Protein AF-A0A0V8HZ86-F1 (afdb_monomer_lite)

Foldseek 3Di:
DDPDPPDFDFLQNLLVLQVVCVVVPNHLVVSCVDPNNVLLVADSVVSVVCCVPPSPPVVCCVVGRPPRSNVDNHDDDDDDPVVVVVPDDPDPPPPPDPPPDDD

Secondary structure (DSSP, 8-state):
---PPPPP--HHHHHHHHHHHHHTT-HHHHHHTSHHHHHHT--HHHHHHHHHHHTT-HHHHHHHTT--GGG---------HHHHHHS----------------

Structure (mmCIF, N/CA/C/O backbone):
data_AF-A0A0V8HZ86-F1
#
_entry.id   AF-A0A0V8HZ86-F1
#
loop_
_atom_site.group_PDB
_atom_site.id
_atom_site.type_symbol
_atom_site.label_atom_id
_atom_site.label_alt_id
_atom_site.label_comp_id
_atom_site.label_asym_id
_atom_site.label_entity_id
_atom_site.label_seq_id
_atom_site.pdbx_PDB_ins_code
_atom_site.Cartn_x
_atom_site.Cartn_y
_atom_site.Cartn_z
_atom_site.occupancy
_atom_site.B_iso_or_equiv
_atom_site.auth_seq_id
_atom_site.auth_comp_id
_atom_site.auth_asym_id
_atom_site.auth_atom_id
_atom_site.pdbx_PDB_model_num
ATOM 1 N N . MET A 1 1 ? -13.262 -24.671 -17.864 1.00 37.28 1 MET A N 1
ATOM 2 C CA . MET A 1 1 ? -12.882 -23.267 -17.602 1.00 37.28 1 MET A CA 1
ATOM 3 C C . MET A 1 1 ? -11.953 -23.299 -16.402 1.00 37.28 1 MET A C 1
ATOM 5 O O . MET A 1 1 ? -12.401 -23.704 -15.341 1.00 37.28 1 MET A O 1
ATOM 9 N N . ASN A 1 2 ? -10.659 -23.021 -16.582 1.00 40.00 2 ASN A N 1
ATOM 10 C CA . ASN A 1 2 ? -9.696 -23.011 -15.477 1.00 40.00 2 ASN A CA 1
ATOM 11 C C . ASN A 1 2 ? -9.932 -21.751 -14.642 1.00 40.00 2 ASN A C 1
ATOM 13 O O . ASN A 1 2 ? -9.510 -20.666 -15.030 1.00 40.00 2 ASN A O 1
ATOM 17 N N . THR A 1 3 ? -10.625 -21.883 -13.517 1.00 47.50 3 THR A N 1
ATOM 18 C CA . THR A 1 3 ? -10.691 -20.837 -12.496 1.00 47.50 3 THR A CA 1
ATOM 19 C C . THR A 1 3 ? -9.421 -20.932 -11.660 1.00 47.50 3 THR A C 1
ATOM 21 O O . THR A 1 3 ? -9.416 -21.538 -10.590 1.00 47.50 3 THR A O 1
ATOM 24 N N . ALA A 1 4 ? -8.309 -20.408 -12.179 1.00 55.44 4 ALA A N 1
ATOM 25 C CA . ALA A 1 4 ? -7.178 -20.112 -11.313 1.00 55.44 4 ALA A CA 1
ATOM 26 C C . ALA A 1 4 ? -7.664 -19.068 -10.297 1.00 55.44 4 ALA A C 1
ATOM 28 O O . ALA A 1 4 ? -8.199 -18.033 -10.702 1.00 55.44 4 ALA A O 1
ATOM 29 N N . SER A 1 5 ? -7.545 -19.355 -8.997 1.00 57.75 5 SER A N 1
ATOM 30 C CA . SER A 1 5 ? -7.765 -18.333 -7.973 1.00 57.75 5 SER A CA 1
ATOM 31 C C . SER A 1 5 ? -6.908 -17.111 -8.309 1.00 57.75 5 SER A C 1
ATOM 33 O O . SER A 1 5 ? -5.760 -17.289 -8.732 1.00 57.75 5 SER A O 1
ATOM 35 N N . PRO A 1 6 ? -7.436 -15.884 -8.161 1.00 68.12 6 PRO A N 1
ATOM 36 C CA . PRO A 1 6 ? -6.640 -14.691 -8.398 1.00 68.12 6 PRO A CA 1
ATOM 37 C C . PRO A 1 6 ? -5.395 -14.744 -7.509 1.00 68.12 6 PRO A C 1
ATOM 39 O O . PRO A 1 6 ? -5.492 -15.040 -6.317 1.00 68.12 6 PRO A O 1
ATOM 42 N N . LYS A 1 7 ? -4.224 -14.512 -8.114 1.00 78.62 7 LYS A N 1
ATOM 43 C CA . LYS A 1 7 ? -2.938 -14.461 -7.409 1.00 78.62 7 LYS A CA 1
ATOM 44 C C . LYS A 1 7 ? -3.058 -13.461 -6.255 1.00 78.62 7 LYS A C 1
ATOM 46 O O . LYS A 1 7 ? -3.610 -12.378 -6.442 1.00 78.62 7 LYS A O 1
ATOM 51 N N . ALA A 1 8 ? -2.561 -13.821 -5.075 1.00 85.38 8 ALA A N 1
ATOM 52 C CA . ALA A 1 8 ? -2.465 -12.881 -3.967 1.00 85.38 8 ALA A CA 1
ATOM 53 C C . ALA A 1 8 ? -1.620 -11.660 -4.387 1.00 85.38 8 ALA A C 1
ATOM 55 O O . ALA A 1 8 ? -0.591 -11.845 -5.040 1.00 85.38 8 ALA A O 1
ATOM 56 N N . PRO A 1 9 ? -2.040 -10.427 -4.057 1.00 89.44 9 PRO A N 1
ATOM 57 C CA . PRO A 1 9 ? -1.230 -9.248 -4.289 1.00 89.44 9 PRO A CA 1
ATOM 58 C C . PRO A 1 9 ? -0.130 -9.204 -3.227 1.00 89.44 9 PRO A C 1
ATOM 60 O O . PRO A 1 9 ? -0.415 -9.089 -2.036 1.00 89.44 9 PRO A O 1
ATOM 63 N N . TYR A 1 10 ? 1.121 -9.325 -3.654 1.00 93.25 10 TYR A N 1
ATOM 64 C CA . TYR A 1 10 ? 2.285 -9.232 -2.775 1.00 93.25 10 TYR A CA 1
ATOM 65 C C . TYR A 1 10 ? 2.942 -7.848 -2.879 1.00 93.25 10 TYR A C 1
ATOM 67 O O . TYR A 1 10 ? 2.827 -7.216 -3.931 1.00 93.25 10 TYR A O 1
ATOM 75 N N . PRO A 1 11 ? 3.700 -7.376 -1.869 1.00 92.00 11 PRO A N 1
ATOM 76 C CA . PRO A 1 11 ? 4.420 -6.105 -1.945 1.00 92.00 11 PRO A CA 1
ATOM 77 C C . PRO A 1 11 ? 5.264 -5.938 -3.209 1.00 92.00 11 PRO A C 1
ATOM 79 O O . PRO A 1 11 ? 5.277 -4.861 -3.791 1.00 92.00 11 PRO A O 1
ATOM 82 N N . ALA A 1 12 ? 5.943 -6.995 -3.662 1.00 88.81 12 ALA A N 1
ATOM 83 C CA . ALA A 1 12 ? 6.758 -6.934 -4.873 1.00 88.81 12 ALA A CA 1
ATOM 84 C C . ALA A 1 12 ? 5.912 -6.694 -6.140 1.00 88.81 12 ALA A C 1
ATOM 86 O O . ALA A 1 12 ? 6.255 -5.830 -6.943 1.00 88.81 12 ALA A O 1
ATOM 87 N N . ASP A 1 13 ? 4.777 -7.392 -6.273 1.00 89.00 13 ASP A N 1
ATOM 88 C CA . ASP A 1 13 ? 3.826 -7.190 -7.378 1.00 89.00 13 ASP A CA 1
ATOM 89 C C . ASP A 1 13 ? 3.199 -5.785 -7.316 1.00 89.00 13 ASP A C 1
ATOM 91 O O . ASP A 1 13 ? 2.943 -5.145 -8.336 1.00 89.00 13 ASP A O 1
ATOM 95 N N . PHE A 1 14 ? 2.967 -5.284 -6.100 1.00 88.88 14 PHE A N 1
ATOM 96 C CA . PHE A 1 14 ? 2.433 -3.950 -5.847 1.00 88.88 14 PHE A CA 1
ATOM 97 C C . PHE A 1 14 ? 3.387 -2.856 -6.348 1.00 88.88 14 PHE A C 1
ATOM 99 O O . PHE A 1 14 ? 2.953 -1.917 -7.016 1.00 88.88 14 PHE A O 1
ATOM 106 N N . VAL A 1 15 ? 4.692 -3.016 -6.101 1.00 91.25 15 VAL A N 1
ATOM 107 C CA . VAL A 1 15 ? 5.735 -2.115 -6.618 1.00 91.25 15 VAL A CA 1
ATOM 108 C C . VAL A 1 15 ? 5.836 -2.195 -8.138 1.00 91.25 15 VAL A C 1
ATOM 110 O O . VAL A 1 15 ? 5.845 -1.154 -8.791 1.00 91.25 15 VAL A O 1
ATOM 113 N N . GLU A 1 16 ? 5.857 -3.400 -8.712 1.00 90.94 16 GLU A N 1
ATOM 114 C CA . GLU A 1 16 ? 5.9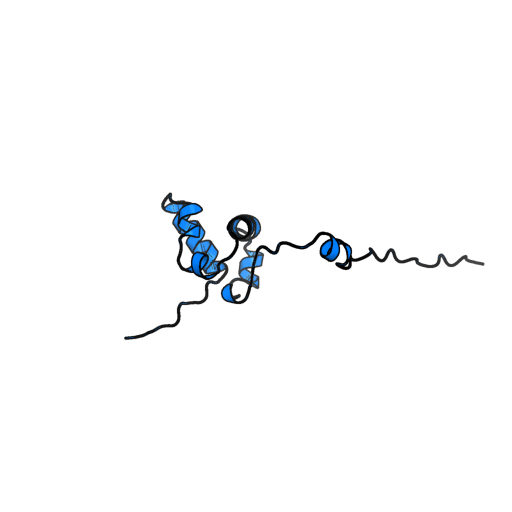21 -3.584 -10.169 1.00 90.94 16 GLU A CA 1
ATOM 115 C C . GLU A 1 16 ? 4.744 -2.896 -10.879 1.00 90.94 16 GLU A C 1
ATOM 117 O O . GLU A 1 16 ? 4.934 -2.160 -11.852 1.00 90.94 16 GLU A O 1
ATOM 122 N N . ASN A 1 17 ? 3.530 -3.069 -10.351 1.00 89.94 17 ASN A N 1
ATOM 123 C CA . ASN A 1 17 ? 2.334 -2.414 -10.871 1.00 89.94 17 ASN A CA 1
ATOM 124 C C . ASN A 1 17 ? 2.435 -0.881 -10.785 1.00 89.94 17 ASN A C 1
ATOM 126 O O . ASN A 1 17 ? 2.101 -0.201 -11.758 1.00 89.94 17 ASN A O 1
ATOM 130 N N . ALA A 1 18 ? 2.919 -0.333 -9.666 1.00 91.38 18 ALA A N 1
ATOM 131 C CA . ALA A 1 18 ? 3.093 1.111 -9.501 1.00 91.38 18 ALA A CA 1
ATOM 132 C C . ALA A 1 18 ? 4.126 1.685 -10.486 1.00 91.38 18 ALA A C 1
ATOM 134 O O . ALA A 1 18 ? 3.883 2.725 -11.105 1.00 91.38 18 ALA A O 1
ATOM 135 N N . THR A 1 19 ? 5.249 0.987 -10.685 1.00 92.88 19 THR A N 1
ATOM 136 C CA . THR A 1 19 ? 6.263 1.364 -11.679 1.00 92.88 19 THR A CA 1
ATOM 137 C C . THR A 1 19 ? 5.675 1.369 -13.086 1.00 92.88 19 THR A C 1
ATOM 139 O O . THR A 1 19 ? 5.798 2.375 -13.784 1.00 92.88 19 THR A O 1
ATOM 142 N N . ARG A 1 20 ? 4.956 0.308 -13.475 1.00 92.88 20 ARG A N 1
ATOM 143 C CA . ARG A 1 20 ? 4.330 0.213 -14.802 1.00 92.88 20 ARG A CA 1
ATOM 144 C C . ARG A 1 20 ? 3.360 1.368 -15.071 1.00 92.88 20 ARG A C 1
ATOM 146 O O . ARG A 1 20 ? 3.417 1.965 -16.142 1.00 92.88 20 ARG A O 1
ATOM 153 N N . CYS A 1 21 ? 2.488 1.696 -14.117 1.00 91.75 21 CYS A N 1
ATOM 154 C CA . CYS A 1 21 ? 1.533 2.802 -14.261 1.00 91.75 21 CYS A CA 1
ATOM 155 C C . CYS A 1 21 ? 2.240 4.162 -14.379 1.00 91.75 21 CYS A C 1
ATOM 157 O O . CYS A 1 21 ? 1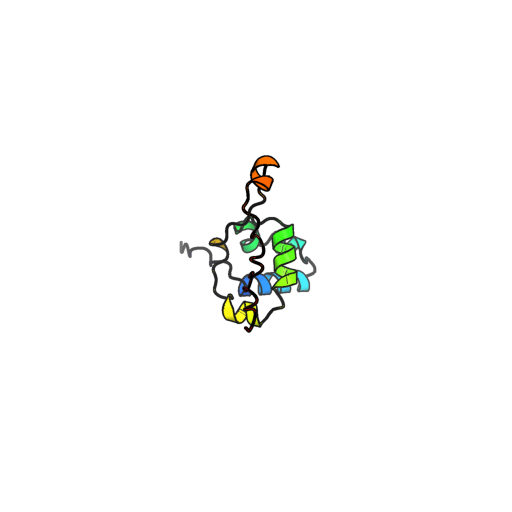.824 5.024 -15.154 1.00 91.75 21 CYS A O 1
ATOM 159 N N . SER A 1 22 ? 3.338 4.360 -13.643 1.00 88.81 22 SER A N 1
ATOM 160 C CA . SER A 1 22 ? 4.162 5.568 -13.762 1.00 88.81 22 SER A CA 1
ATOM 161 C C . SER A 1 22 ? 4.794 5.696 -15.154 1.00 88.81 22 SER A C 1
ATOM 163 O O . SER A 1 22 ? 4.689 6.744 -15.790 1.00 88.81 22 SER A O 1
ATOM 165 N N . GLU A 1 23 ? 5.381 4.614 -15.675 1.00 92.06 23 GLU A N 1
ATOM 166 C CA . GLU A 1 23 ? 6.037 4.588 -16.991 1.00 92.06 23 GLU A CA 1
ATOM 167 C C . GLU A 1 23 ? 5.062 4.778 -18.163 1.00 92.06 23 GLU A C 1
ATOM 169 O O . GLU A 1 23 ? 5.429 5.355 -19.187 1.00 92.06 23 GLU A O 1
ATOM 174 N N . GLN A 1 24 ? 3.815 4.326 -18.015 1.00 90.56 24 GLN A N 1
ATOM 175 C CA . GLN A 1 24 ? 2.755 4.492 -19.019 1.00 90.56 24 GLN A CA 1
ATOM 176 C C . GLN A 1 24 ? 2.082 5.874 -18.968 1.00 90.56 24 GLN A C 1
ATOM 178 O O . GLN A 1 24 ? 1.277 6.202 -19.839 1.00 90.56 24 GLN A O 1
ATOM 183 N N . GLY A 1 25 ? 2.440 6.707 -17.986 1.00 83.38 25 GLY A N 1
ATOM 184 C CA . GLY A 1 25 ? 1.948 8.076 -17.845 1.00 83.38 25 GLY A CA 1
ATOM 185 C C . GLY A 1 25 ? 0.611 8.216 -17.110 1.00 83.38 25 GLY A C 1
ATOM 186 O O . GLY A 1 25 ? 0.141 9.343 -16.961 1.00 83.38 25 GLY A O 1
ATOM 187 N N . GLY A 1 26 ? 0.002 7.126 -16.627 1.00 86.06 26 GLY A N 1
ATOM 188 C CA . GLY A 1 26 ? -1.221 7.182 -15.816 1.00 86.06 26 GLY A CA 1
ATOM 189 C C . GLY A 1 26 ? -0.974 7.349 -14.313 1.00 86.06 26 GLY A C 1
ATOM 190 O O . GLY A 1 26 ? -1.862 7.807 -13.586 1.00 86.06 26 GLY A O 1
ATOM 191 N N . GLY A 1 27 ? 0.241 7.053 -13.842 1.00 90.56 27 GLY A N 1
ATOM 192 C CA . GLY A 1 27 ? 0.702 7.367 -12.489 1.00 90.56 27 GLY A CA 1
ATOM 193 C C . GLY A 1 27 ? -0.165 6.759 -11.381 1.00 90.56 27 GLY A C 1
ATOM 194 O O . GLY A 1 27 ? -0.682 5.649 -11.503 1.00 90.56 27 GLY A O 1
ATOM 195 N N . PHE A 1 28 ? -0.317 7.489 -10.274 1.00 92.31 28 PHE A N 1
ATOM 196 C CA . PHE A 1 28 ? -1.014 6.995 -9.082 1.00 92.31 28 PHE A CA 1
ATOM 197 C C . PHE A 1 28 ? -2.504 6.703 -9.324 1.00 92.31 28 PHE A C 1
ATOM 199 O O . PHE A 1 28 ? -3.023 5.701 -8.842 1.00 92.31 28 PHE A O 1
ATOM 206 N N . THR A 1 29 ? -3.186 7.522 -10.127 1.00 93.75 29 THR A N 1
ATOM 207 C CA . THR A 1 29 ? -4.608 7.322 -10.451 1.00 93.75 29 THR A CA 1
ATOM 208 C C . THR A 1 29 ? -4.847 6.009 -11.193 1.00 93.75 29 THR A C 1
ATOM 210 O O . THR A 1 29 ? -5.792 5.286 -10.879 1.00 93.75 29 THR A O 1
ATOM 213 N N . GLU A 1 30 ? -3.989 5.673 -12.158 1.00 93.12 30 GLU A N 1
ATOM 214 C CA . GLU A 1 30 ? -4.076 4.393 -12.868 1.00 93.12 30 GLU A CA 1
ATOM 215 C C . GLU A 1 30 ? -3.737 3.218 -11.944 1.00 93.12 30 GLU A C 1
ATOM 217 O O . GLU A 1 30 ? -4.414 2.189 -11.971 1.00 93.12 30 GLU A O 1
ATOM 222 N N . PHE A 1 31 ? -2.746 3.394 -11.067 1.00 93.81 31 PHE A N 1
ATOM 223 C CA . PHE A 1 31 ? -2.382 2.387 -10.078 1.00 93.81 31 PHE A CA 1
ATOM 224 C C . PHE A 1 31 ? -3.546 2.045 -9.135 1.00 93.81 31 PHE A C 1
ATOM 226 O O . PHE A 1 31 ? -3.848 0.863 -8.947 1.00 93.81 31 PHE A O 1
ATOM 233 N N . LEU A 1 32 ? -4.259 3.052 -8.616 1.00 94.81 32 LEU A N 1
ATOM 234 C CA . LEU A 1 32 ? -5.455 2.863 -7.781 1.00 94.81 32 LEU A CA 1
ATOM 235 C C . LEU A 1 32 ? -6.567 2.078 -8.489 1.00 94.81 32 LEU A C 1
ATOM 237 O O . LEU A 1 32 ? -7.340 1.384 -7.832 1.00 94.81 32 LEU A O 1
ATOM 241 N N . GLY A 1 33 ? -6.646 2.173 -9.818 1.00 92.56 33 GLY A N 1
ATOM 242 C CA . GLY A 1 33 ? -7.602 1.428 -10.638 1.00 92.56 33 GLY A CA 1
ATOM 243 C C . GLY A 1 33 ? -7.191 -0.016 -10.938 1.00 92.56 33 GLY A C 1
ATOM 244 O O . GLY A 1 33 ? -7.985 -0.766 -11.511 1.00 92.56 33 GLY A O 1
ATOM 245 N N . SER A 1 34 ? -5.974 -0.431 -10.574 1.00 91.50 34 SER A N 1
ATOM 246 C CA . SER A 1 34 ? -5.512 -1.798 -10.816 1.00 91.50 34 SER A CA 1
ATOM 247 C C . SER A 1 34 ? -6.319 -2.810 -9.996 1.00 91.50 34 SER A C 1
ATOM 249 O O . SER A 1 34 ? -6.669 -2.579 -8.838 1.00 91.50 34 SER A O 1
ATOM 251 N N . SER A 1 35 ? -6.608 -3.973 -10.587 1.00 89.38 35 SER A N 1
ATOM 252 C CA . SER A 1 35 ? -7.461 -4.997 -9.965 1.00 89.38 35 SER A CA 1
ATOM 253 C C . SER A 1 35 ? -6.945 -5.487 -8.613 1.00 89.38 35 SER A C 1
ATOM 255 O O . SER A 1 35 ? -7.735 -5.914 -7.774 1.00 89.38 35 SER A O 1
ATOM 257 N N . ASP A 1 36 ? -5.631 -5.450 -8.410 1.00 89.81 36 ASP A N 1
ATOM 258 C CA . ASP A 1 36 ? -5.001 -5.853 -7.158 1.00 89.81 36 ASP A CA 1
ATOM 259 C C . ASP A 1 36 ? -5.185 -4.796 -6.066 1.00 89.81 36 ASP A C 1
ATOM 261 O O . ASP A 1 36 ? -5.577 -5.152 -4.959 1.00 89.81 36 ASP A O 1
ATOM 265 N N . VAL A 1 37 ? -5.011 -3.508 -6.386 1.00 90.94 37 VAL A N 1
ATOM 266 C CA . VAL A 1 37 ? -5.231 -2.401 -5.438 1.00 90.94 37 VAL A CA 1
ATOM 267 C C . VAL A 1 37 ? -6.711 -2.283 -5.071 1.00 90.94 37 VAL A C 1
ATOM 269 O O . VAL A 1 37 ? -7.052 -2.210 -3.891 1.00 90.94 37 VAL A O 1
ATOM 272 N N . VAL A 1 38 ? -7.610 -2.361 -6.058 1.00 92.12 38 VAL A N 1
ATOM 273 C CA . VAL A 1 38 ? -9.066 -2.311 -5.830 1.00 92.12 38 VAL A CA 1
ATOM 274 C C . VAL A 1 38 ? -9.533 -3.454 -4.922 1.00 92.12 38 VAL A C 1
ATOM 276 O O . VAL A 1 38 ? -10.415 -3.261 -4.084 1.00 92.12 38 VAL A O 1
ATOM 279 N N . ARG A 1 39 ? -8.935 -4.647 -5.055 1.00 90.69 39 ARG A N 1
ATOM 280 C CA . ARG A 1 39 ? -9.295 -5.826 -4.252 1.00 90.69 39 ARG A CA 1
ATOM 281 C C . ARG A 1 39 ? -8.932 -5.672 -2.773 1.00 90.69 39 ARG A C 1
ATOM 283 O O . ARG A 1 39 ? -9.609 -6.270 -1.943 1.00 90.69 39 ARG A O 1
ATOM 290 N N . LEU A 1 40 ? -7.911 -4.879 -2.447 1.00 91.62 40 LEU A N 1
ATOM 291 C CA . LEU A 1 40 ? -7.496 -4.632 -1.063 1.00 91.62 40 LEU A CA 1
ATOM 292 C C . LEU A 1 40 ? -8.471 -3.732 -0.300 1.00 91.62 40 LEU A C 1
ATOM 294 O O . LEU A 1 40 ? -8.513 -3.791 0.923 1.00 91.62 40 LEU A O 1
ATOM 298 N N . GLN A 1 41 ? -9.255 -2.909 -1.007 1.00 92.38 41 GLN A N 1
ATOM 299 C CA . GLN A 1 41 ? -10.175 -1.928 -0.409 1.00 92.38 41 GLN A CA 1
ATOM 300 C C . GLN A 1 41 ? -9.507 -0.979 0.601 1.00 92.38 41 GLN A C 1
ATOM 302 O O . GLN A 1 41 ? -10.186 -0.366 1.425 1.00 92.38 41 GLN A O 1
ATOM 307 N N . TRP A 1 42 ? -8.180 -0.852 0.541 1.00 94.00 42 TRP A N 1
ATOM 308 C CA . TRP A 1 42 ? -7.438 0.028 1.424 1.00 94.00 42 TRP A CA 1
ATOM 309 C C . TRP A 1 42 ? -7.754 1.495 1.115 1.00 94.00 42 TRP A C 1
ATOM 311 O O . TRP A 1 42 ? -8.016 1.842 -0.041 1.00 94.00 42 TRP A O 1
ATOM 321 N N . PRO A 1 43 ? -7.700 2.380 2.123 1.00 94.19 43 PRO A N 1
ATOM 322 C CA . PRO A 1 43 ? -7.870 3.811 1.913 1.00 94.19 43 PRO A CA 1
ATOM 323 C C . PRO A 1 43 ? -6.808 4.359 0.957 1.00 94.19 43 PRO A C 1
ATOM 325 O O . PRO A 1 43 ? -5.639 3.990 1.061 1.00 94.19 43 PRO A O 1
ATOM 328 N N . THR A 1 44 ? -7.194 5.282 0.073 1.00 94.31 44 THR A N 1
ATOM 329 C CA . THR A 1 44 ? -6.281 5.898 -0.905 1.00 94.31 44 THR A CA 1
ATOM 330 C C . THR A 1 44 ? -5.021 6.460 -0.252 1.00 94.31 44 THR A C 1
ATOM 332 O O . THR A 1 44 ? -3.921 6.148 -0.699 1.00 94.31 44 THR A O 1
ATOM 335 N N . ASP A 1 45 ? -5.173 7.208 0.843 1.00 92.69 45 ASP A N 1
ATOM 336 C CA . ASP A 1 45 ? -4.049 7.830 1.553 1.00 92.69 45 ASP A CA 1
ATOM 337 C C . ASP A 1 45 ? -3.084 6.779 2.122 1.00 92.69 45 ASP A C 1
ATOM 339 O O . ASP A 1 45 ? -1.870 6.964 2.115 1.00 92.69 45 ASP A O 1
ATOM 343 N N . PHE A 1 46 ? -3.614 5.633 2.568 1.00 93.25 46 PHE A N 1
ATOM 344 C CA . PHE A 1 46 ? -2.791 4.523 3.042 1.00 93.25 46 PHE A CA 1
ATOM 345 C C . PHE A 1 46 ? -2.001 3.891 1.894 1.00 93.25 46 PHE A C 1
ATOM 347 O O . PHE A 1 46 ? -0.820 3.595 2.054 1.00 93.25 46 PHE A O 1
ATOM 354 N N . VAL A 1 47 ? -2.627 3.708 0.727 1.00 94.25 47 VAL A N 1
ATOM 355 C CA . VAL A 1 47 ? -1.948 3.189 -0.470 1.00 94.25 47 VAL A CA 1
ATOM 356 C C . VAL A 1 47 ? -0.843 4.146 -0.928 1.00 94.25 47 VAL A C 1
ATOM 358 O O . VAL A 1 47 ? 0.261 3.697 -1.237 1.00 94.25 47 VAL A O 1
ATOM 361 N N . GLU A 1 48 ? -1.111 5.453 -0.943 1.00 93.69 48 GLU A N 1
ATOM 362 C CA . GLU A 1 48 ? -0.123 6.482 -1.287 1.00 93.69 48 GLU A CA 1
ATOM 363 C C . GLU A 1 48 ? 1.068 6.456 -0.324 1.00 93.69 48 GLU A C 1
ATOM 365 O O . GLU A 1 48 ? 2.224 6.3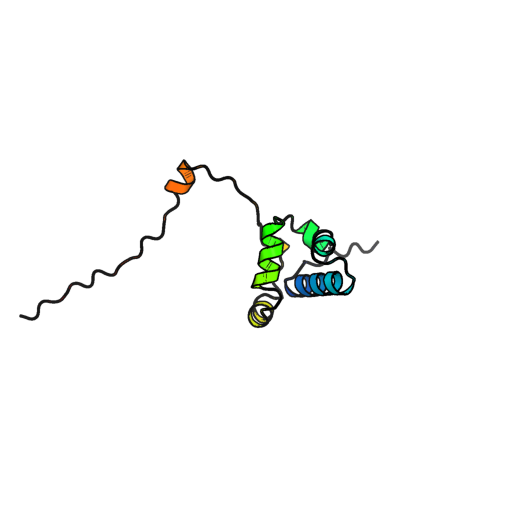74 -0.750 1.00 93.69 48 GLU A O 1
ATOM 370 N N . GLN A 1 49 ? 0.786 6.459 0.980 1.00 92.38 49 GLN A N 1
ATOM 371 C CA . GLN A 1 49 ? 1.820 6.446 2.003 1.00 92.38 49 GLN A CA 1
ATOM 372 C C . GLN A 1 49 ? 2.639 5.153 1.972 1.00 92.38 49 GLN A C 1
ATOM 374 O O . GLN A 1 49 ? 3.865 5.198 2.068 1.00 92.38 49 GLN A O 1
ATOM 379 N N . TRP A 1 50 ? 1.990 4.007 1.755 1.00 93.62 50 TRP A N 1
ATOM 380 C CA . TRP A 1 50 ? 2.681 2.732 1.589 1.00 93.62 50 TRP A CA 1
ATOM 381 C C . TRP A 1 50 ? 3.678 2.787 0.427 1.00 93.62 50 TRP A C 1
ATOM 383 O O . TRP A 1 50 ? 4.823 2.356 0.576 1.00 93.62 50 TRP A O 1
ATOM 393 N N . LEU A 1 51 ? 3.281 3.343 -0.727 1.00 93.25 51 LEU A N 1
ATOM 394 C CA . LEU A 1 51 ? 4.183 3.477 -1.876 1.00 93.25 51 LEU A CA 1
ATOM 395 C C . LEU A 1 51 ? 5.384 4.361 -1.539 1.00 93.25 51 LEU A C 1
ATOM 397 O O . LEU A 1 51 ? 6.516 3.996 -1.857 1.00 93.25 51 LEU A O 1
ATOM 401 N N . TYR A 1 52 ? 5.146 5.489 -0.873 1.00 91.75 52 TYR A N 1
ATOM 402 C CA . TYR A 1 52 ? 6.208 6.403 -0.468 1.00 91.75 52 TYR A CA 1
ATOM 403 C C . TYR A 1 52 ? 7.204 5.746 0.506 1.00 91.75 52 TYR A C 1
ATOM 405 O O . TYR A 1 52 ? 8.417 5.808 0.288 1.00 91.75 52 TYR A O 1
ATOM 413 N N . ASP A 1 53 ? 6.706 5.064 1.539 1.00 91.81 53 ASP A N 1
ATOM 414 C CA . ASP A 1 53 ? 7.529 4.504 2.617 1.00 91.81 53 ASP A CA 1
ATOM 415 C C . ASP A 1 53 ? 8.213 3.176 2.237 1.00 91.81 53 ASP A C 1
ATOM 417 O O . ASP A 1 53 ? 9.267 2.821 2.792 1.00 91.81 53 ASP A O 1
ATOM 421 N N . HIS A 1 54 ? 7.626 2.400 1.316 1.00 92.38 54 HIS A N 1
ATOM 422 C CA . HIS A 1 54 ? 8.013 1.000 1.110 1.00 92.38 54 HIS A CA 1
ATOM 423 C C . HIS A 1 54 ? 8.389 0.623 -0.322 1.00 92.38 54 HIS A C 1
ATOM 425 O O . HIS A 1 54 ? 9.209 -0.286 -0.481 1.00 92.38 54 HIS A O 1
ATOM 431 N N . ALA A 1 55 ? 7.904 1.314 -1.360 1.00 89.00 55 ALA A N 1
ATOM 432 C CA . ALA A 1 55 ? 8.142 0.864 -2.737 1.00 89.00 55 ALA A CA 1
ATOM 433 C C . ALA A 1 55 ? 9.631 0.867 -3.131 1.00 89.00 55 ALA A C 1
ATOM 435 O O . ALA A 1 55 ? 10.093 -0.013 -3.855 1.00 89.00 55 ALA A O 1
ATOM 436 N N . GLY A 1 56 ? 10.408 1.822 -2.609 1.00 89.25 56 GLY A N 1
ATOM 437 C CA . GLY A 1 56 ? 11.862 1.893 -2.801 1.00 89.25 56 GLY A CA 1
ATOM 438 C C . GLY A 1 56 ? 12.688 1.147 -1.744 1.00 89.25 56 GLY A C 1
ATOM 439 O O . GLY A 1 56 ? 13.920 1.090 -1.840 1.00 89.25 56 GLY A O 1
ATOM 440 N N . ASN A 1 57 ? 12.055 0.581 -0.714 1.00 93.38 57 ASN A N 1
ATOM 441 C CA . ASN A 1 57 ? 12.759 -0.007 0.420 1.00 93.38 57 ASN A CA 1
ATOM 442 C C . ASN A 1 57 ? 13.110 -1.478 0.151 1.00 93.38 57 ASN A C 1
ATOM 444 O O . ASN A 1 57 ? 12.396 -2.402 0.535 1.00 93.38 57 ASN A O 1
ATOM 448 N N . ARG A 1 58 ? 14.270 -1.709 -0.477 1.00 92.94 58 ARG A N 1
ATOM 449 C CA . ARG A 1 58 ? 14.731 -3.069 -0.823 1.00 92.94 58 ARG A CA 1
ATOM 450 C C . ARG A 1 58 ? 14.791 -4.025 0.367 1.00 92.94 58 ARG A C 1
ATOM 452 O O . ARG A 1 58 ? 14.496 -5.197 0.193 1.00 92.94 58 ARG A O 1
ATOM 459 N N . LYS A 1 59 ? 15.172 -3.551 1.560 1.00 94.38 59 LYS A N 1
ATOM 460 C CA . LYS A 1 59 ? 15.246 -4.415 2.748 1.00 94.38 59 LYS A CA 1
ATOM 461 C C . LYS A 1 59 ? 13.851 -4.899 3.144 1.00 94.38 59 LYS A C 1
ATOM 463 O O . LYS A 1 59 ? 13.662 -6.088 3.362 1.00 94.38 59 LYS A O 1
ATOM 468 N N . PHE A 1 60 ? 12.878 -3.989 3.156 1.00 92.81 60 PHE A N 1
ATOM 469 C CA . PHE A 1 60 ? 11.480 -4.331 3.395 1.00 92.81 60 PHE A CA 1
ATOM 470 C C . PHE A 1 60 ? 10.964 -5.355 2.377 1.00 92.81 60 PHE A C 1
ATOM 472 O O . PHE A 1 60 ? 10.357 -6.346 2.766 1.00 92.81 60 PHE A O 1
ATOM 479 N N . LEU A 1 61 ? 11.254 -5.168 1.087 1.00 93.38 61 LEU A N 1
ATOM 480 C CA . LEU A 1 61 ? 10.819 -6.103 0.045 1.00 93.38 61 LEU A CA 1
ATOM 481 C C . LEU A 1 61 ? 11.496 -7.477 0.154 1.00 93.38 61 LEU A C 1
ATOM 483 O O . LEU A 1 61 ? 10.854 -8.483 -0.129 1.00 93.38 61 LEU A O 1
ATOM 487 N N . THR A 1 62 ? 12.754 -7.550 0.597 1.00 94.31 62 THR A N 1
ATOM 488 C CA . THR A 1 62 ? 13.414 -8.836 0.879 1.00 94.31 62 THR A CA 1
ATOM 489 C C . THR A 1 62 ? 12.700 -9.592 1.996 1.00 94.31 62 THR A C 1
ATOM 491 O O . THR A 1 62 ? 12.434 -10.785 1.860 1.00 94.31 62 THR A O 1
ATOM 494 N N . ASP A 1 63 ? 12.375 -8.896 3.085 1.00 93.94 63 ASP A N 1
ATOM 495 C CA . ASP A 1 63 ? 11.842 -9.529 4.290 1.00 93.94 63 ASP A CA 1
ATOM 496 C C . ASP A 1 63 ? 10.335 -9.824 4.167 1.00 93.94 63 ASP A C 1
ATOM 498 O O . ASP A 1 63 ? 9.870 -10.863 4.630 1.00 93.94 63 ASP A O 1
ATOM 502 N N . TYR A 1 64 ? 9.573 -8.952 3.498 1.00 91.69 64 TYR A N 1
ATOM 503 C CA . TYR A 1 64 ? 8.103 -8.987 3.464 1.00 91.69 64 TYR A CA 1
ATOM 504 C C . TYR A 1 64 ? 7.509 -9.125 2.061 1.00 91.69 64 TYR A C 1
ATOM 506 O O . TYR A 1 64 ? 6.293 -9.201 1.919 1.00 91.69 64 TYR A O 1
ATOM 514 N N . GLY A 1 65 ? 8.328 -9.212 1.011 1.00 89.94 65 GLY A N 1
ATOM 515 C CA . GLY A 1 65 ? 7.867 -9.253 -0.382 1.00 89.94 65 GLY A CA 1
ATOM 516 C C . GLY A 1 65 ? 6.954 -10.421 -0.748 1.00 89.94 65 GLY A C 1
ATOM 517 O O . GLY A 1 65 ? 6.354 -10.390 -1.814 1.00 89.94 65 GLY A O 1
ATOM 518 N N . HIS A 1 66 ? 6.846 -11.425 0.120 1.00 90.19 66 HIS A N 1
ATOM 519 C CA . HIS A 1 66 ? 6.015 -12.618 -0.034 1.00 90.19 66 HIS A CA 1
ATOM 520 C C . HIS A 1 66 ? 4.745 -12.596 0.835 1.00 90.19 66 HIS A C 1
ATOM 522 O O . HIS A 1 66 ? 3.968 -13.551 0.808 1.00 90.19 66 HIS A O 1
ATOM 528 N N . VAL A 1 67 ? 4.543 -11.544 1.635 1.00 91.44 67 VAL A N 1
ATOM 529 C CA . VAL A 1 67 ? 3.357 -11.401 2.485 1.00 91.44 67 VAL A CA 1
ATOM 530 C C . VAL A 1 67 ? 2.152 -11.096 1.610 1.00 91.44 67 VAL A C 1
ATOM 532 O O . VAL A 1 67 ? 2.153 -10.128 0.859 1.00 91.44 67 VAL A O 1
ATOM 535 N N . ASP A 1 68 ? 1.118 -11.924 1.705 1.00 92.00 68 ASP A N 1
ATOM 536 C CA . ASP A 1 68 ? -0.152 -11.693 1.024 1.00 92.00 68 ASP A CA 1
ATOM 537 C C . ASP A 1 68 ? -0.861 -10.474 1.625 1.00 92.00 68 ASP A C 1
ATOM 539 O O . ASP A 1 68 ? -1.296 -10.500 2.780 1.00 92.00 68 ASP A O 1
ATOM 543 N N . LEU A 1 69 ? -0.995 -9.407 0.833 1.00 91.81 69 LEU A N 1
ATOM 544 C CA . LEU A 1 69 ? -1.589 -8.156 1.295 1.00 91.81 69 LEU A CA 1
ATOM 545 C C . LEU A 1 69 ? -3.089 -8.288 1.595 1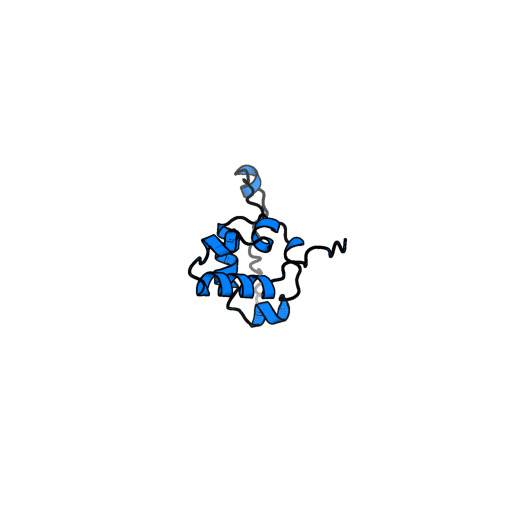.00 91.81 69 LEU A C 1
ATOM 547 O O . LEU A 1 69 ? -3.614 -7.475 2.349 1.00 91.81 69 LEU A O 1
ATOM 551 N N . THR A 1 70 ? -3.782 -9.323 1.097 1.00 90.88 70 THR A N 1
ATOM 552 C CA . THR A 1 70 ? -5.196 -9.559 1.462 1.00 90.88 70 THR A CA 1
ATOM 553 C C . THR A 1 70 ? -5.386 -9.955 2.924 1.00 90.88 70 THR A C 1
ATOM 555 O O . THR A 1 70 ? -6.503 -9.886 3.434 1.00 90.88 70 THR A O 1
ATOM 558 N N . GLN A 1 71 ? -4.312 -10.350 3.613 1.00 90.56 71 GLN A N 1
ATOM 559 C CA . GLN A 1 71 ? -4.347 -10.667 5.042 1.00 90.56 71 GLN A CA 1
ATOM 560 C C . GLN A 1 71 ? -4.286 -9.415 5.927 1.00 90.56 71 GLN A C 1
ATOM 562 O O . GLN A 1 71 ? -4.456 -9.516 7.141 1.00 90.56 71 GLN A O 1
ATOM 567 N N . ILE A 1 72 ? -4.039 -8.243 5.339 1.00 88.19 72 ILE A N 1
ATOM 568 C CA . ILE A 1 72 ? -3.955 -6.976 6.056 1.00 88.19 72 ILE A CA 1
ATOM 569 C C . ILE A 1 72 ? -5.264 -6.217 5.829 1.00 88.19 72 ILE A C 1
ATOM 571 O O . ILE A 1 72 ? -5.530 -5.709 4.738 1.00 88.19 72 ILE A O 1
ATOM 575 N N . ASP A 1 73 ? -6.082 -6.132 6.876 1.00 86.00 73 ASP A N 1
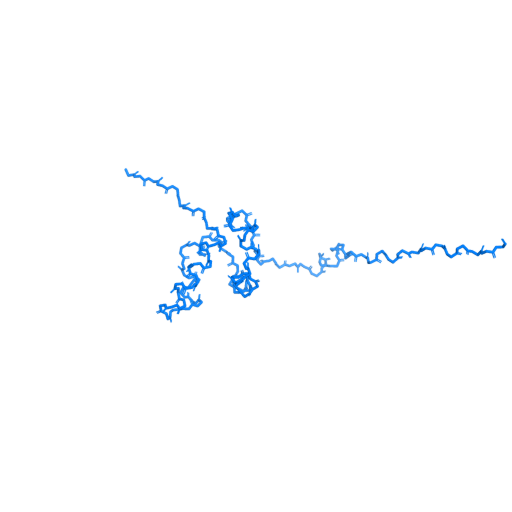ATOM 576 C CA . ASP A 1 73 ? -7.302 -5.326 6.866 1.00 86.00 73 ASP A CA 1
ATOM 577 C C . ASP A 1 73 ? -6.961 -3.896 7.305 1.00 86.00 73 ASP A C 1
ATOM 579 O O . ASP A 1 73 ? -6.699 -3.630 8.479 1.00 86.00 73 ASP A O 1
ATOM 583 N N . CYS A 1 74 ? -6.928 -2.972 6.346 1.00 85.81 74 CYS A N 1
ATOM 584 C CA . CYS A 1 74 ? -6.755 -1.546 6.606 1.00 85.81 74 CYS A CA 1
ATOM 585 C C . CYS A 1 74 ? -8.065 -0.822 6.317 1.00 85.81 74 CYS A C 1
ATOM 587 O O . CYS A 1 74 ? -8.532 -0.796 5.178 1.00 85.81 74 CYS A O 1
ATOM 589 N N . ARG A 1 75 ? -8.647 -0.201 7.345 1.00 83.69 75 ARG A N 1
ATOM 590 C CA . ARG A 1 75 ? -9.895 0.563 7.246 1.00 83.69 75 ARG A CA 1
ATOM 591 C C . ARG A 1 75 ? -9.764 1.885 7.985 1.00 83.69 75 ARG A C 1
ATOM 593 O O . ARG A 1 75 ? -9.069 1.976 8.993 1.00 83.69 75 ARG A O 1
ATOM 600 N N . VAL A 1 76 ? -10.459 2.910 7.493 1.00 81.38 76 VAL A N 1
ATOM 601 C CA . VAL A 1 76 ? -10.625 4.160 8.243 1.00 81.38 76 VAL A CA 1
ATOM 602 C C . VAL A 1 76 ? -11.702 3.940 9.296 1.00 81.38 76 VAL A C 1
ATOM 604 O O . VAL A 1 76 ? -12.874 3.759 8.965 1.00 81.38 76 VAL A O 1
ATOM 607 N N . GLU A 1 77 ? -11.311 3.983 10.564 1.00 78.25 77 GLU A N 1
ATOM 608 C CA . GLU A 1 77 ? -12.241 3.922 11.686 1.00 78.25 77 GLU A CA 1
ATOM 609 C C . GLU A 1 77 ? -12.439 5.308 12.295 1.00 78.25 77 GLU A C 1
ATOM 611 O O . GLU A 1 77 ? -11.489 6.027 12.603 1.00 78.25 77 GLU A O 1
ATOM 616 N N . THR A 1 78 ? -13.701 5.688 12.501 1.00 77.06 78 THR A N 1
ATOM 617 C CA . THR A 1 78 ? -14.024 6.879 13.290 1.00 77.06 78 THR A CA 1
ATOM 618 C C . THR A 1 78 ? -14.083 6.483 14.757 1.00 77.06 78 THR A C 1
ATOM 620 O O . THR A 1 78 ? -15.046 5.862 15.205 1.00 77.06 78 THR A O 1
ATOM 623 N N . LEU A 1 79 ? -13.056 6.850 15.519 1.00 78.50 79 LEU A N 1
ATOM 624 C CA . LEU A 1 79 ? -13.039 6.633 16.961 1.00 78.50 79 LEU A CA 1
ATOM 625 C C . LEU A 1 79 ? -13.767 7.775 17.673 1.00 78.50 79 LEU A C 1
ATOM 627 O O . LEU A 1 79 ? -13.563 8.953 17.379 1.00 78.50 79 LEU A O 1
ATOM 631 N N . SER A 1 80 ? -14.608 7.433 18.649 1.00 79.69 80 SER A N 1
ATOM 632 C CA . SER A 1 80 ? -15.169 8.445 19.545 1.00 79.69 80 SER A CA 1
ATOM 633 C C . SER A 1 80 ? -14.069 9.041 20.429 1.00 79.69 80 SER A C 1
ATOM 635 O O . SER A 1 80 ? -13.142 8.340 20.833 1.00 79.69 80 SER A O 1
ATOM 637 N N . VAL A 1 81 ? -14.197 10.318 20.801 1.00 81.31 81 VAL A N 1
ATOM 638 C CA . VAL A 1 81 ? -13.252 10.981 21.724 1.00 81.31 81 VAL A CA 1
ATOM 639 C C . VAL A 1 81 ? -13.148 10.228 23.052 1.00 81.31 81 VAL A C 1
ATOM 641 O O . VAL A 1 81 ? -12.067 10.121 23.621 1.00 81.31 81 VAL A O 1
ATOM 644 N N . LYS A 1 82 ? -14.261 9.659 23.528 1.00 80.81 82 LYS A N 1
ATOM 645 C CA . LYS A 1 82 ? -14.284 8.852 24.749 1.00 80.81 82 LYS A CA 1
ATOM 646 C C . LYS A 1 82 ? -13.396 7.612 24.616 1.00 80.81 82 LYS A C 1
ATOM 648 O O . LYS A 1 82 ? -12.544 7.396 25.467 1.00 80.81 82 LYS A O 1
ATOM 653 N N . LEU A 1 83 ? -13.551 6.858 23.525 1.00 78.94 83 LEU A N 1
ATOM 654 C CA . LEU A 1 83 ? -12.714 5.691 23.243 1.00 78.94 83 LEU A CA 1
ATOM 655 C C . LEU A 1 83 ? -11.240 6.090 23.087 1.00 78.94 83 LEU A C 1
ATOM 657 O O . LEU A 1 83 ? -10.369 5.406 23.605 1.00 78.94 83 LEU A O 1
ATOM 661 N N . LEU A 1 84 ? -10.956 7.229 22.449 1.00 77.38 84 LEU A N 1
ATOM 662 C CA . LEU A 1 84 ? -9.590 7.734 22.285 1.00 77.38 84 LEU A CA 1
ATOM 663 C C . LEU A 1 84 ? -8.891 8.039 23.624 1.00 77.38 84 LEU A C 1
ATOM 665 O O . LEU A 1 84 ? -7.691 7.812 23.741 1.00 77.38 84 LEU A O 1
ATOM 669 N N . ILE A 1 85 ? -9.626 8.540 24.624 1.00 82.50 85 ILE A N 1
ATOM 670 C CA . ILE A 1 85 ? -9.104 8.799 25.981 1.00 82.50 85 ILE A CA 1
ATOM 671 C C . ILE A 1 85 ? -8.854 7.488 26.745 1.00 82.50 85 ILE A C 1
ATOM 673 O O . ILE A 1 85 ? -7.967 7.433 27.594 1.00 82.50 85 ILE A O 1
ATOM 677 N N . GLU A 1 86 ? -9.628 6.444 26.448 1.00 81.69 86 GLU A N 1
ATOM 678 C CA . GLU A 1 86 ? -9.548 5.136 27.107 1.00 81.69 86 GLU A CA 1
ATOM 679 C C . GLU A 1 86 ? -8.475 4.212 26.502 1.00 81.69 86 GLU A C 1
ATOM 681 O O . GLU A 1 86 ? -8.090 3.242 27.154 1.00 81.69 86 GLU A O 1
ATOM 686 N N . ILE A 1 87 ? -7.959 4.505 25.297 1.00 75.62 87 ILE A N 1
ATOM 687 C CA . ILE A 1 87 ? -6.825 3.768 24.719 1.00 75.62 87 ILE A CA 1
ATOM 688 C C . ILE A 1 87 ? -5.620 3.931 25.654 1.00 75.62 87 ILE A C 1
ATOM 690 O O . ILE A 1 87 ? -5.173 5.066 25.860 1.00 75.62 87 ILE A O 1
ATOM 694 N N . PRO A 1 88 ? -5.063 2.830 26.200 1.00 71.62 88 PRO A N 1
ATOM 695 C CA . PRO A 1 88 ? -3.855 2.892 27.002 1.00 71.62 88 PRO A CA 1
ATOM 696 C C . PRO A 1 88 ? -2.764 3.594 26.200 1.00 71.62 88 PRO A C 1
ATOM 698 O O . PRO A 1 88 ? -2.308 3.112 25.166 1.00 71.62 88 PRO A O 1
ATOM 701 N N . ARG A 1 89 ? -2.375 4.781 26.654 1.00 69.50 89 ARG A N 1
ATOM 702 C CA . ARG A 1 89 ? -1.149 5.415 26.189 1.00 69.50 89 ARG A CA 1
ATOM 703 C C . ARG A 1 89 ? -0.055 4.688 26.941 1.00 69.50 89 ARG A C 1
ATOM 705 O O . ARG A 1 89 ? -0.079 4.737 28.171 1.00 69.50 89 ARG A O 1
ATOM 712 N N . ASP A 1 90 ? 0.850 4.018 26.235 1.00 63.41 90 ASP A N 1
ATOM 713 C CA . ASP A 1 90 ? 2.061 3.492 26.857 1.00 63.41 90 ASP A CA 1
ATOM 714 C C . ASP A 1 90 ? 2.674 4.628 27.687 1.00 63.41 90 ASP A C 1
ATOM 716 O O . ASP A 1 90 ? 3.131 5.644 27.153 1.00 63.41 90 ASP A O 1
ATOM 720 N N . GLN A 1 91 ? 2.574 4.527 29.016 1.00 58.94 91 GLN A N 1
ATOM 721 C CA . GLN A 1 91 ? 3.281 5.442 29.892 1.00 58.94 91 GLN A CA 1
ATOM 722 C C . GLN A 1 91 ? 4.756 5.103 29.712 1.00 58.94 91 GLN A C 1
ATOM 724 O O . GLN A 1 91 ? 5.107 3.928 29.834 1.00 58.94 91 GLN A O 1
ATOM 729 N N . PRO A 1 92 ? 5.641 6.076 29.438 1.00 55.31 92 PRO A N 1
ATOM 730 C CA . PRO A 1 92 ? 7.057 5.786 29.494 1.00 55.31 92 PRO A CA 1
ATOM 731 C C . PRO A 1 92 ? 7.363 5.374 30.934 1.00 55.31 92 PRO A C 1
ATOM 733 O O . PRO A 1 92 ? 7.287 6.187 31.858 1.00 55.31 92 PRO A O 1
ATOM 736 N N . GLU A 1 93 ? 7.674 4.096 31.123 1.00 54.47 93 GLU A N 1
ATOM 737 C CA . GLU A 1 93 ? 8.273 3.551 32.333 1.00 54.47 93 GLU A CA 1
ATOM 738 C C . GLU A 1 93 ? 9.652 4.197 32.521 1.00 54.47 93 GLU A C 1
ATOM 740 O O . GLU A 1 93 ? 10.707 3.642 32.224 1.00 54.47 93 GLU A O 1
ATOM 745 N N . PHE A 1 94 ? 9.679 5.441 32.999 1.00 51.00 94 PHE A N 1
ATOM 746 C CA . PHE A 1 94 ? 10.905 6.009 33.530 1.00 51.00 94 PHE A CA 1
ATOM 747 C C . PHE A 1 94 ? 11.254 5.212 34.783 1.00 51.00 94 PHE A C 1
ATOM 749 O O . PHE A 1 94 ? 10.758 5.485 35.873 1.00 51.00 94 PHE A O 1
ATOM 756 N N . ASN A 1 95 ? 12.092 4.195 34.576 1.00 47.03 95 ASN A N 1
ATOM 757 C CA . ASN A 1 95 ? 12.829 3.440 35.576 1.00 47.03 95 ASN A CA 1
ATOM 758 C C . ASN A 1 95 ? 13.251 4.366 36.727 1.00 47.03 95 ASN A C 1
ATOM 760 O O . ASN A 1 95 ? 14.282 5.041 36.654 1.00 47.03 95 ASN A O 1
ATOM 764 N N . GLN A 1 96 ? 12.482 4.377 37.817 1.00 49.78 96 GLN A N 1
ATOM 765 C CA . GLN A 1 96 ? 12.974 4.871 39.092 1.00 49.78 96 GLN A CA 1
ATOM 766 C C . GLN A 1 96 ? 13.969 3.836 39.609 1.00 49.78 96 GLN A C 1
ATOM 768 O O . GLN A 1 96 ? 13.627 2.935 40.371 1.00 49.78 96 GLN A O 1
ATOM 773 N N . ARG A 1 97 ? 15.224 3.935 39.158 1.00 47.88 97 ARG A N 1
ATOM 774 C CA . ARG A 1 97 ? 16.326 3.288 39.870 1.00 47.88 97 ARG A CA 1
ATOM 775 C C . ARG A 1 97 ? 16.388 3.927 41.261 1.00 47.88 97 ARG A C 1
ATOM 777 O O . ARG A 1 97 ? 16.539 5.147 41.330 1.00 47.88 97 ARG A O 1
ATOM 784 N N . PRO A 1 98 ? 16.303 3.164 42.361 1.00 50.75 98 PRO A N 1
ATOM 785 C CA . PRO A 1 98 ? 16.622 3.715 43.664 1.00 50.75 98 PRO A CA 1
ATOM 786 C C . PRO A 1 98 ? 18.108 4.079 43.662 1.00 50.75 98 PRO A C 1
ATOM 788 O O . PRO A 1 98 ? 18.971 3.225 43.451 1.00 50.75 98 PRO A O 1
ATOM 791 N N . THR A 1 99 ? 18.416 5.358 43.865 1.00 50.53 99 THR A N 1
ATOM 792 C CA . THR A 1 99 ? 19.775 5.809 44.159 1.00 50.53 99 THR A CA 1
ATOM 793 C C . THR A 1 99 ? 20.171 5.200 45.498 1.00 50.53 99 THR A C 1
ATOM 795 O O . THR A 1 99 ? 19.807 5.732 46.549 1.00 50.53 99 THR A O 1
ATOM 798 N N . SER A 1 100 ? 20.884 4.071 45.476 1.00 53.41 100 SER A N 1
ATOM 799 C CA . SER A 1 100 ? 21.581 3.554 46.652 1.00 53.41 100 SER A CA 1
ATOM 800 C C . SER A 1 100 ? 22.422 4.686 47.235 1.00 53.41 100 SER A C 1
ATOM 802 O O . SER A 1 100 ? 23.409 5.112 46.638 1.00 53.41 100 SER A O 1
ATOM 804 N N . HIS A 1 101 ? 21.991 5.212 48.378 1.00 50.53 101 HIS A N 1
ATOM 805 C CA . HIS A 1 101 ? 22.840 6.038 49.214 1.00 50.53 101 HIS A CA 1
ATOM 806 C C . HIS A 1 101 ? 23.908 5.107 49.782 1.00 50.53 101 HIS A C 1
ATOM 808 O O . HIS A 1 101 ? 23.600 4.198 50.550 1.00 50.53 101 HIS A O 1
ATOM 814 N N . LEU A 1 102 ? 25.144 5.300 49.324 1.00 48.34 102 LEU A N 1
ATOM 815 C CA . LEU A 1 102 ? 26.334 4.785 4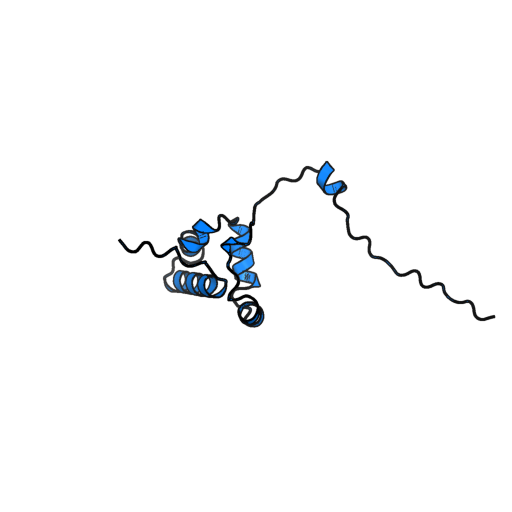9.986 1.00 48.34 102 LEU A CA 1
ATOM 816 C C . LEU A 1 102 ? 26.355 5.365 51.406 1.00 48.34 102 LEU A C 1
ATOM 818 O O . LEU A 1 102 ? 26.454 6.583 51.568 1.00 48.34 102 LEU A O 1
ATOM 822 N N . ILE A 1 103 ? 26.220 4.488 52.399 1.00 59.66 103 ILE A N 1
ATOM 823 C CA . ILE A 1 103 ? 26.730 4.685 53.759 1.00 59.66 103 ILE A CA 1
ATOM 824 C C . ILE A 1 103 ? 27.965 3.799 53.872 1.00 59.66 103 ILE A C 1
ATOM 826 O O . ILE A 1 103 ? 27.871 2.636 53.412 1.00 59.66 103 ILE A O 1
#

Sequence (103 aa):
MNTASPKAPYPADFVENATRCSEQGGGFTEFLGSSDVVRLQWPTDFVEQWLYDHAGNRKFLTDYGHVDLTQIDCRVETLSVKLLIEIPRDQPEFNQRPTSHLI

Radius of gyration: 21.42 Å; chains: 1; bounding box: 42×34×73 Å

pLDDT: mean 81.8, std 15.66, range [37.28, 94.81]